Protein AF-A0A939SL83-F1 (afdb_monomer)

Solvent-accessible surface area (backbone 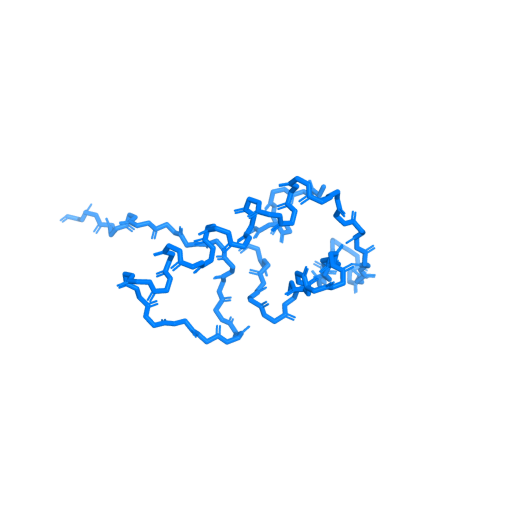atoms only — not comparable to full-atom values): 4449 Å² total; per-residue (Å²): 136,56,70,72,56,54,69,68,28,29,40,71,32,51,40,62,91,76,23,36,36,49,47,70,63,42,104,80,68,50,65,49,78,42,82,48,56,69,70,55,31,52,53,53,51,53,51,53,56,58,48,50,75,80,41,90,77,57,55,81,37,56,56,70,78,78,88,75,71,85,84,126

Nearest PDB structures (foldseek):
  5hxy-assembly5_E  TM=8.797E-01  e=1.004E-04  Thermoplasma acidophilum DSM 1728
  5hxy-assembly4_D  TM=8.705E-01  e=1.640E-04  Thermoplasma acidophilum DSM 1728
  2a3v-assembly1_A  TM=8.476E-01  e=1.776E-03  Vibrio cholerae O1 biovar El Tor str. N16961
  2a3v-assembly1_C  TM=8.475E-01  e=1.776E-03  Vibrio cholerae O1 biovar El Tor str. N16961
  2a3v-assembly1_D  TM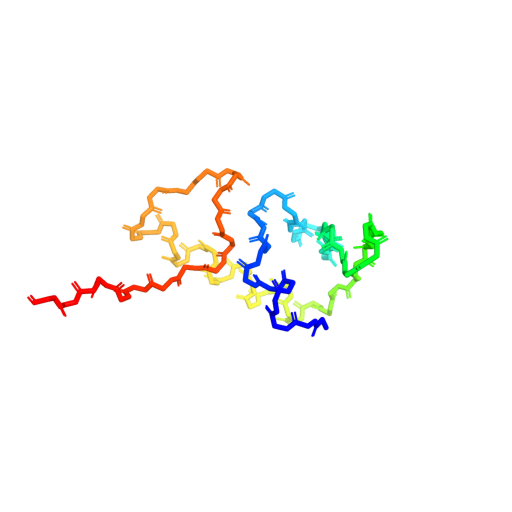=7.696E-01  e=8.295E-03  Vibrio cholerae O1 biovar El Tor str. N16961

pLDDT: mean 85.49, std 10.56, range [55.12, 95.12]

Structure (mmCIF, N/CA/C/O backbone):
data_AF-A0A939SL83-F1
#
_entry.id   AF-A0A939SL83-F1
#
loop_
_atom_site.group_PDB
_atom_site.id
_atom_site.type_symbol
_atom_site.label_atom_id
_atom_site.label_alt_id
_atom_site.label_comp_id
_atom_site.label_asym_id
_atom_site.label_entity_id
_atom_site.label_seq_id
_atom_site.pdbx_PDB_ins_code
_atom_site.Cartn_x
_atom_site.Cartn_y
_atom_site.Cartn_z
_atom_site.occupancy
_atom_site.B_iso_or_equiv
_atom_site.auth_seq_id
_atom_site.auth_comp_id
_atom_site.auth_asym_id
_atom_site.auth_atom_id
_atom_site.pdbx_PDB_model_num
ATOM 1 N N . 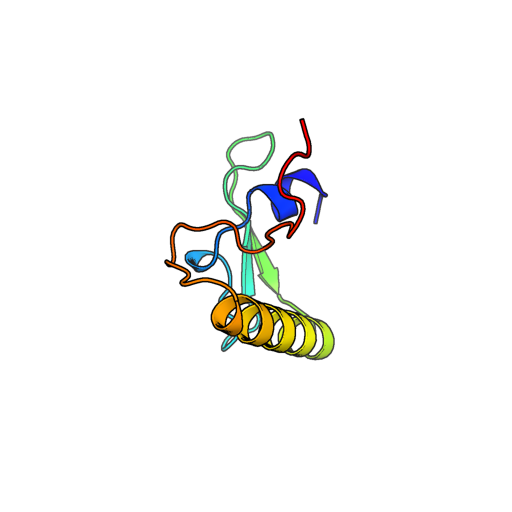MET A 1 1 ? 9.021 -0.042 -5.869 1.00 82.06 1 MET A N 1
ATOM 2 C CA . MET A 1 1 ? 8.287 1.125 -6.423 1.00 82.06 1 MET A CA 1
ATOM 3 C C . MET A 1 1 ? 9.044 2.395 -6.061 1.00 82.06 1 MET A C 1
ATOM 5 O O . MET A 1 1 ? 9.849 2.336 -5.141 1.00 82.06 1 MET A O 1
ATOM 9 N N . ARG A 1 2 ? 8.824 3.511 -6.759 1.00 88.00 2 ARG A N 1
ATOM 10 C CA . ARG A 1 2 ? 9.376 4.820 -6.364 1.00 88.00 2 ARG A CA 1
ATOM 11 C C . ARG A 1 2 ? 8.426 5.523 -5.391 1.00 88.00 2 ARG A C 1
ATOM 13 O O . ARG A 1 2 ? 7.225 5.284 -5.441 1.00 88.00 2 ARG A O 1
ATOM 20 N N . ILE A 1 3 ? 8.947 6.421 -4.554 1.00 89.56 3 ILE A N 1
ATOM 21 C CA . ILE A 1 3 ? 8.144 7.164 -3.564 1.00 89.56 3 ILE A CA 1
ATOM 22 C C . ILE A 1 3 ? 7.019 7.959 -4.242 1.00 89.56 3 ILE A C 1
ATOM 24 O O . ILE A 1 3 ? 5.875 7.880 -3.815 1.00 89.56 3 ILE A O 1
ATOM 28 N N . SER A 1 4 ? 7.305 8.648 -5.350 1.00 86.94 4 SER A N 1
ATOM 29 C CA . SER A 1 4 ? 6.289 9.414 -6.090 1.00 86.94 4 SER A CA 1
ATOM 30 C C . SER A 1 4 ? 5.124 8.557 -6.600 1.00 86.94 4 SER A C 1
ATOM 32 O O . SER A 1 4 ? 3.987 9.020 -6.627 1.00 86.94 4 SER A O 1
ATOM 34 N N . GLU A 1 5 ? 5.391 7.297 -6.959 1.00 90.12 5 GLU A N 1
ATOM 35 C CA . GLU A 1 5 ? 4.365 6.334 -7.374 1.00 90.12 5 GLU A CA 1
ATOM 36 C C . GLU A 1 5 ? 3.483 5.922 -6.189 1.00 90.12 5 GLU A C 1
ATOM 38 O O . GLU A 1 5 ? 2.287 5.739 -6.368 1.00 90.12 5 GLU A O 1
ATOM 43 N N . ALA A 1 6 ? 4.052 5.809 -4.983 1.00 90.50 6 ALA A N 1
ATOM 44 C CA . ALA A 1 6 ? 3.289 5.529 -3.767 1.00 90.50 6 ALA A CA 1
ATOM 45 C C . ALA A 1 6 ? 2.406 6.719 -3.376 1.00 90.50 6 ALA A C 1
ATOM 47 O O . ALA A 1 6 ? 1.243 6.534 -3.042 1.00 90.50 6 ALA A O 1
ATOM 48 N N . LEU A 1 7 ? 2.935 7.942 -3.476 1.00 89.75 7 LEU A N 1
ATOM 49 C CA . LEU A 1 7 ? 2.194 9.168 -3.162 1.00 89.75 7 LEU A CA 1
ATOM 50 C C . LEU A 1 7 ? 1.031 9.431 -4.130 1.00 89.75 7 LEU A C 1
ATOM 52 O O . LEU A 1 7 ? 0.047 10.052 -3.750 1.00 89.75 7 LEU A O 1
ATOM 56 N N . SER A 1 8 ? 1.144 8.961 -5.374 1.00 89.31 8 SER A N 1
ATOM 57 C CA . SER A 1 8 ? 0.088 9.086 -6.391 1.00 89.31 8 SER A CA 1
ATOM 58 C C . SER A 1 8 ? -0.843 7.869 -6.459 1.00 89.31 8 SER A C 1
ATOM 60 O O . SER A 1 8 ? -1.744 7.845 -7.295 1.00 89.31 8 SER A O 1
ATOM 62 N N . LEU A 1 9 ? -0.609 6.847 -5.630 1.00 91.75 9 LEU A N 1
ATOM 63 C CA . LEU A 1 9 ? -1.383 5.609 -5.625 1.00 91.75 9 LEU A CA 1
ATOM 64 C C . LEU A 1 9 ? -2.790 5.877 -5.094 1.00 91.75 9 LEU A C 1
ATOM 66 O O . LEU A 1 9 ? -2.933 6.489 -4.036 1.00 91.75 9 LEU A O 1
ATOM 70 N N . ARG A 1 10 ? -3.820 5.388 -5.785 1.0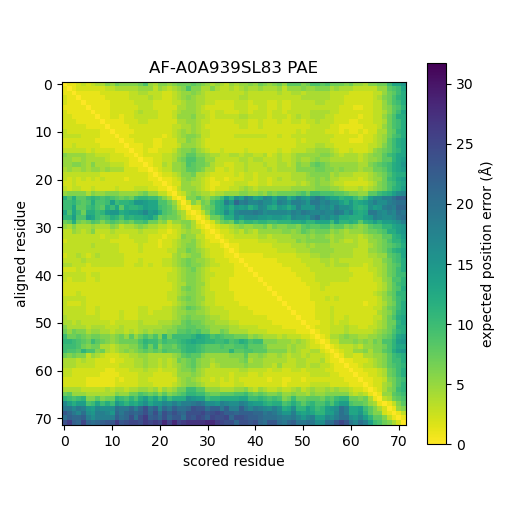0 92.94 10 ARG A N 1
ATOM 71 C CA . ARG A 1 10 ? -5.218 5.491 -5.338 1.00 92.94 10 ARG A CA 1
ATOM 72 C C . ARG A 1 10 ? -5.707 4.194 -4.711 1.00 92.94 10 ARG A C 1
ATOM 74 O O . ARG A 1 10 ? -5.104 3.142 -4.906 1.00 92.94 10 ARG A O 1
ATOM 81 N N . ILE A 1 11 ? -6.826 4.246 -3.992 1.00 92.25 11 ILE A N 1
ATOM 82 C CA . ILE A 1 11 ? -7.472 3.036 -3.456 1.00 92.25 11 ILE A CA 1
ATOM 83 C C . ILE A 1 11 ? -7.850 2.056 -4.571 1.00 92.25 11 ILE A C 1
ATOM 85 O O . ILE A 1 11 ? -7.534 0.871 -4.465 1.00 92.25 11 ILE A O 1
ATOM 89 N N . SER A 1 12 ? -8.419 2.553 -5.670 1.00 92.31 12 SER A N 1
ATOM 90 C CA . SER A 1 12 ? -8.763 1.753 -6.858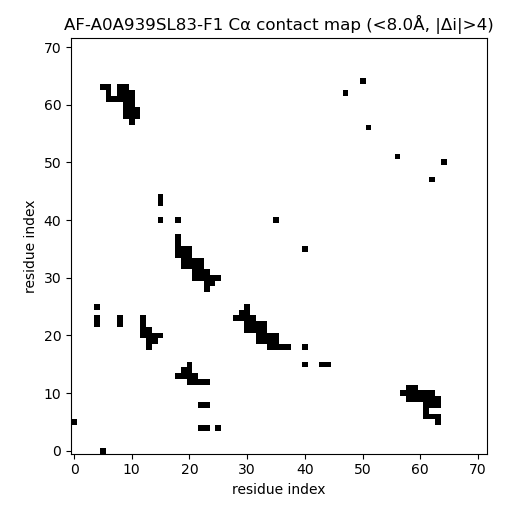 1.00 92.31 12 SER A CA 1
ATOM 91 C C . SER A 1 12 ? -7.575 1.068 -7.539 1.00 92.31 12 SER A C 1
ATOM 93 O O . SER A 1 12 ? -7.768 0.139 -8.321 1.00 92.31 12 SER A O 1
ATOM 95 N N . ASP A 1 13 ? -6.347 1.502 -7.261 1.00 92.06 13 ASP A N 1
ATOM 96 C CA . ASP A 1 13 ? -5.141 0.938 -7.863 1.00 92.06 13 ASP A CA 1
ATOM 97 C C . ASP A 1 13 ? -4.606 -0.286 -7.109 1.00 92.06 13 ASP A C 1
ATOM 99 O O . ASP A 1 13 ? -3.631 -0.903 -7.547 1.00 92.06 13 ASP A O 1
ATOM 103 N N . VAL A 1 14 ? -5.220 -0.654 -5.980 1.00 92.00 14 VAL A N 1
ATOM 104 C CA . VAL A 1 14 ? -4.752 -1.736 -5.110 1.00 92.00 14 VAL A CA 1
ATOM 105 C C . VAL A 1 14 ? -5.775 -2.864 -5.049 1.00 92.00 14 VAL A C 1
ATOM 107 O O . VAL A 1 14 ? -6.772 -2.794 -4.333 1.00 92.00 14 VAL A O 1
ATOM 110 N N . ASP A 1 15 ? -5.487 -3.964 -5.741 1.00 91.06 15 ASP A N 1
ATOM 111 C CA . ASP A 1 15 ? -6.247 -5.205 -5.613 1.00 91.06 15 ASP A CA 1
ATOM 112 C C . ASP A 1 15 ? -5.571 -6.117 -4.584 1.00 91.06 15 ASP A C 1
ATOM 114 O O . ASP A 1 15 ? -4.722 -6.955 -4.902 1.00 91.06 15 ASP A O 1
ATOM 118 N N . LEU A 1 16 ? -5.957 -5.965 -3.317 1.00 86.62 16 LEU A N 1
ATOM 119 C CA . LEU A 1 16 ? -5.429 -6.790 -2.226 1.00 86.62 16 LEU A CA 1
ATOM 120 C C . LEU A 1 16 ? -5.908 -8.247 -2.288 1.00 86.62 16 LEU A C 1
ATOM 122 O O . LEU A 1 16 ? -5.241 -9.119 -1.735 1.00 86.62 16 LEU A O 1
ATOM 126 N N . ARG A 1 17 ? -7.021 -8.540 -2.982 1.00 86.75 17 ARG A N 1
ATOM 127 C CA . ARG A 1 17 ? -7.504 -9.922 -3.158 1.00 86.75 17 ARG A CA 1
ATOM 128 C C . ARG A 1 17 ? -6.578 -10.696 -4.083 1.00 86.75 17 ARG A C 1
ATOM 130 O O . ARG A 1 17 ? -6.280 -11.856 -3.824 1.00 86.75 17 ARG A O 1
ATOM 137 N N . ARG A 1 18 ? -6.094 -10.039 -5.138 1.00 87.94 18 ARG A N 1
ATOM 138 C CA . ARG A 1 18 ? -5.112 -10.606 -6.072 1.00 87.94 18 ARG A CA 1
ATOM 139 C C . ARG A 1 18 ? -3.666 -10.308 -5.681 1.00 87.94 18 ARG A C 1
ATOM 141 O O . ARG A 1 18 ? -2.757 -10.826 -6.317 1.00 87.94 18 ARG A O 1
ATOM 148 N N . SER A 1 19 ? -3.448 -9.512 -4.631 1.00 90.88 19 SER A N 1
ATOM 149 C CA . SER A 1 19 ? -2.133 -8.995 -4.230 1.00 90.88 19 SER A CA 1
ATOM 150 C C . SER A 1 19 ? -1.431 -8.280 -5.391 1.00 90.88 19 SER A C 1
ATOM 152 O O . SER A 1 19 ? -0.262 -8.525 -5.670 1.00 90.88 19 SER A O 1
ATOM 154 N N . ILE A 1 20 ? -2.157 -7.408 -6.094 1.00 92.38 20 ILE A N 1
ATOM 155 C CA . ILE A 1 20 ? -1.662 -6.656 -7.252 1.00 92.38 20 ILE A CA 1
ATOM 156 C C . ILE A 1 20 ? -1.798 -5.154 -6.998 1.00 92.38 20 ILE A C 1
ATOM 158 O O . ILE A 1 20 ? -2.838 -4.672 -6.559 1.00 92.38 20 ILE A O 1
ATOM 162 N N . LEU A 1 21 ? -0.745 -4.412 -7.334 1.00 91.81 21 LEU A N 1
ATOM 163 C CA . LEU A 1 21 ? -0.729 -2.953 -7.409 1.00 91.81 21 LEU A CA 1
ATOM 164 C C . LEU A 1 21 ? -0.642 -2.493 -8.858 1.00 91.81 21 LEU A C 1
ATOM 166 O O . LEU A 1 21 ? 0.257 -2.920 -9.582 1.00 91.81 21 LEU A O 1
ATOM 170 N N . ILE A 1 22 ? -1.503 -1.565 -9.255 1.00 92.06 22 ILE A N 1
ATOM 171 C CA . ILE A 1 22 ? -1.464 -0.913 -10.562 1.00 92.06 22 ILE A CA 1
ATOM 172 C C . ILE A 1 22 ? -0.800 0.452 -10.399 1.00 92.06 22 ILE A C 1
ATOM 174 O O . ILE A 1 22 ? -1.387 1.405 -9.907 1.00 92.06 22 ILE A O 1
ATOM 178 N N . ILE A 1 23 ? 0.442 0.582 -10.852 1.00 87.69 23 ILE A N 1
ATOM 179 C CA . ILE A 1 23 ? 1.113 1.881 -10.865 1.00 87.69 23 ILE A CA 1
ATOM 180 C C . ILE A 1 23 ? 0.698 2.626 -12.129 1.00 87.69 23 ILE A C 1
ATOM 182 O O . ILE A 1 23 ? 1.127 2.256 -13.226 1.00 87.69 23 ILE A O 1
ATOM 186 N N . ARG A 1 24 ? -0.114 3.678 -11.982 1.00 81.25 24 ARG A N 1
ATOM 187 C CA . ARG A 1 24 ? -0.480 4.580 -13.084 1.00 81.25 24 ARG A CA 1
ATOM 188 C C . ARG A 1 24 ? 0.609 5.626 -13.323 1.00 81.25 24 ARG A C 1
ATOM 190 O O . ARG A 1 24 ? 1.251 6.086 -12.386 1.00 81.25 24 ARG A O 1
ATOM 197 N N . ARG A 1 25 ? 0.785 6.024 -14.590 1.00 65.69 25 ARG A N 1
ATOM 198 C CA . ARG A 1 25 ? 1.603 7.178 -15.024 1.00 65.69 25 ARG A CA 1
ATOM 199 C C . ARG A 1 25 ? 2.993 7.250 -14.376 1.00 65.69 25 ARG A C 1
ATOM 201 O O . ARG A 1 25 ? 3.317 8.161 -13.620 1.00 65.69 25 ARG A O 1
ATOM 208 N N . THR A 1 26 ? 3.864 6.317 -14.745 1.00 64.88 26 THR A N 1
ATOM 209 C CA . THR A 1 26 ? 5.306 6.482 -14.487 1.00 64.88 26 THR A CA 1
ATOM 210 C C . THR A 1 26 ? 5.875 7.670 -15.278 1.00 64.88 26 THR A C 1
ATOM 212 O O . THR A 1 26 ? 5.204 8.193 -16.166 1.00 64.88 26 THR A O 1
ATOM 215 N N . LYS A 1 27 ? 7.135 8.067 -15.024 1.00 61.78 27 LYS A N 1
ATOM 216 C CA . LYS A 1 27 ? 7.857 9.168 -15.715 1.00 6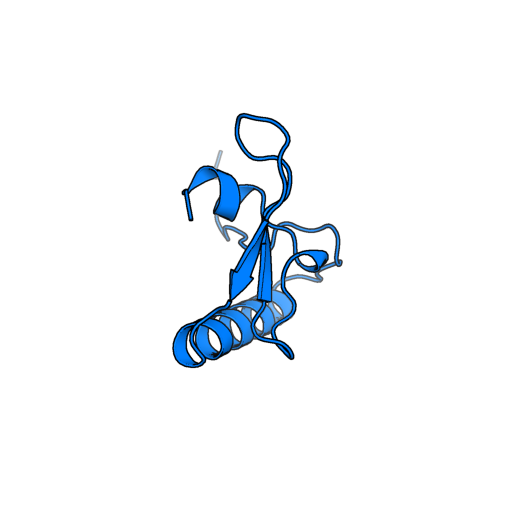1.78 27 LYS A CA 1
ATOM 217 C C . LYS A 1 27 ? 7.793 9.121 -17.263 1.00 61.78 27 LYS A C 1
ATOM 219 O O . LYS A 1 27 ? 8.118 10.106 -17.909 1.00 61.78 27 LYS A O 1
ATOM 224 N N . PHE A 1 28 ? 7.340 8.011 -17.852 1.00 64.00 28 PHE A N 1
ATOM 225 C CA . PHE A 1 28 ? 7.185 7.802 -19.295 1.00 64.00 28 PHE A CA 1
ATOM 226 C C . PHE A 1 28 ? 5.749 7.457 -19.729 1.00 64.00 28 PHE A C 1
ATOM 228 O O . PHE A 1 28 ? 5.555 6.826 -20.763 1.00 64.00 28 PHE A O 1
ATOM 235 N N . GLY A 1 29 ? 4.738 7.771 -18.913 1.00 66.88 29 GLY A N 1
ATOM 236 C CA . GLY A 1 29 ? 3.327 7.506 -19.225 1.00 66.88 29 GLY A CA 1
ATOM 237 C C . GLY A 1 29 ? 2.924 6.027 -19.207 1.00 66.88 29 GLY A C 1
ATOM 238 O O . GLY A 1 29 ? 1.764 5.708 -19.442 1.00 66.88 29 GLY A O 1
ATOM 239 N N . LYS A 1 30 ? 3.850 5.113 -18.894 1.00 77.50 30 LYS A N 1
ATOM 240 C CA . LYS A 1 30 ? 3.576 3.673 -18.836 1.00 77.50 30 LYS A CA 1
ATOM 241 C C . LYS A 1 30 ? 2.959 3.297 -17.497 1.00 77.50 30 LYS A C 1
ATOM 243 O O . LYS A 1 30 ? 3.428 3.773 -16.457 1.00 77.50 30 LYS A O 1
ATOM 248 N N . SER A 1 31 ? 1.971 2.411 -17.538 1.00 85.44 31 SER A N 1
ATOM 249 C CA . SER A 1 31 ? 1.423 1.738 -16.360 1.00 85.44 31 SER A CA 1
ATOM 250 C C . SER A 1 31 ? 2.043 0.354 -16.212 1.00 85.44 31 SER A C 1
ATOM 252 O O . SER A 1 31 ? 2.439 -0.259 -17.205 1.00 85.44 31 SER A O 1
ATOM 254 N N . ARG A 1 32 ? 2.143 -0.145 -14.980 1.00 88.31 32 ARG A N 1
ATOM 255 C CA . ARG A 1 32 ? 2.584 -1.523 -14.725 1.00 88.31 32 ARG A CA 1
ATOM 256 C C . ARG A 1 32 ? 1.875 -2.126 -13.523 1.00 88.31 32 ARG A C 1
ATOM 258 O O . ARG A 1 32 ? 1.604 -1.415 -12.557 1.00 88.31 32 ARG A O 1
ATOM 265 N N . SER A 1 33 ? 1.669 -3.435 -13.575 1.00 91.25 33 SER A N 1
ATOM 266 C CA . SER A 1 33 ? 1.196 -4.225 -12.443 1.00 91.25 33 SER A CA 1
ATOM 267 C C . SER A 1 33 ? 2.385 -4.752 -11.642 1.00 91.25 33 SER A C 1
ATOM 269 O O . SER A 1 33 ? 3.365 -5.225 -12.218 1.00 91.25 33 SER A O 1
ATOM 271 N N . ILE A 1 34 ? 2.311 -4.665 -10.319 1.00 90.81 34 ILE A N 1
ATOM 272 C CA . ILE A 1 34 ? 3.301 -5.216 -9.393 1.00 90.81 34 ILE A CA 1
ATOM 273 C C . ILE A 1 34 ? 2.596 -6.255 -8.534 1.00 90.81 34 ILE A C 1
ATOM 275 O O . ILE A 1 34 ? 1.605 -5.936 -7.880 1.00 90.81 34 ILE A O 1
ATOM 279 N N . VAL A 1 35 ? 3.121 -7.478 -8.517 1.00 93.25 35 VAL A N 1
ATOM 280 C CA . VAL A 1 35 ? 2.672 -8.502 -7.572 1.00 93.25 35 VAL A CA 1
ATOM 281 C C . VAL A 1 35 ? 3.282 -8.204 -6.208 1.00 93.25 35 VAL A C 1
ATOM 283 O O . VAL A 1 35 ? 4.484 -7.967 -6.079 1.00 93.25 35 VAL A O 1
ATOM 286 N N . LEU A 1 36 ? 2.433 -8.190 -5.193 1.00 93.06 36 LEU A N 1
ATOM 287 C CA . LEU A 1 36 ? 2.799 -8.006 -3.805 1.00 93.06 36 LEU A CA 1
ATOM 288 C C . LEU A 1 36 ? 3.072 -9.352 -3.150 1.00 93.06 36 LEU A C 1
ATOM 290 O O . LEU A 1 36 ? 2.348 -10.325 -3.348 1.00 93.06 36 LEU A O 1
ATOM 294 N N . HIS A 1 37 ? 4.078 -9.373 -2.284 1.00 94.25 37 HIS A N 1
ATOM 295 C CA . HIS A 1 37 ? 4.243 -10.478 -1.356 1.00 94.25 37 HIS A CA 1
ATOM 296 C C . HIS A 1 37 ? 3.063 -10.500 -0.357 1.00 94.25 37 HIS A C 1
ATOM 298 O O . HIS A 1 37 ? 2.604 -9.425 0.053 1.00 94.25 37 HIS A O 1
ATOM 304 N N . PRO A 1 38 ? 2.585 -11.677 0.095 1.00 90.94 38 PRO A N 1
ATOM 305 C CA . PRO A 1 38 ? 1.453 -11.771 1.020 1.00 90.94 38 PRO A CA 1
ATOM 306 C C . PRO A 1 38 ? 1.613 -10.943 2.301 1.00 90.94 38 PRO A C 1
ATOM 308 O O . PRO A 1 38 ? 0.644 -10.349 2.773 1.00 90.94 38 PRO A O 1
ATOM 311 N N . SER A 1 39 ? 2.833 -10.836 2.842 1.00 94.69 39 SER A N 1
ATOM 312 C CA . SER A 1 39 ? 3.097 -9.992 4.019 1.00 94.69 39 SER A CA 1
ATOM 313 C C . SER A 1 39 ? 2.829 -8.508 3.748 1.00 94.69 39 SER A C 1
ATOM 315 O O . SER A 1 39 ? 2.239 -7.828 4.584 1.00 94.69 39 SER A O 1
ATOM 317 N N . THR A 1 40 ? 3.196 -8.013 2.564 1.00 93.44 40 THR A N 1
ATOM 318 C CA . THR A 1 40 ? 2.934 -6.632 2.148 1.00 93.44 40 THR A CA 1
ATOM 319 C C . THR A 1 40 ? 1.448 -6.408 1.903 1.00 93.44 40 THR A C 1
ATOM 321 O O . THR A 1 40 ? 0.906 -5.410 2.366 1.00 93.44 40 THR A O 1
ATOM 324 N N . SER A 1 41 ? 0.766 -7.350 1.241 1.00 94.00 41 SER A N 1
ATOM 325 C CA . SER A 1 41 ? -0.687 -7.271 1.028 1.00 94.00 41 SER A CA 1
ATOM 326 C C . SER A 1 41 ? -1.446 -7.212 2.362 1.00 94.00 41 SER A C 1
ATOM 328 O O . SER A 1 41 ? -2.303 -6.350 2.556 1.00 94.00 41 SER A O 1
ATOM 330 N N . LYS A 1 42 ? -1.052 -8.040 3.342 1.00 93.88 42 LYS A N 1
ATOM 331 C CA . LYS A 1 42 ? -1.617 -8.016 4.700 1.00 93.88 42 LYS A CA 1
ATOM 332 C C . LYS A 1 42 ? -1.408 -6.668 5.395 1.00 93.88 42 LYS A C 1
ATOM 334 O O . LYS A 1 42 ? -2.365 -6.121 5.938 1.00 93.88 42 LYS A O 1
ATOM 339 N N . ALA A 1 43 ? -0.191 -6.122 5.358 1.00 95.12 43 ALA A N 1
ATOM 340 C CA . ALA A 1 43 ? 0.110 -4.825 5.967 1.00 95.12 43 ALA A CA 1
ATOM 341 C C . ALA A 1 43 ? -0.696 -3.683 5.320 1.00 95.12 43 ALA A C 1
ATOM 343 O 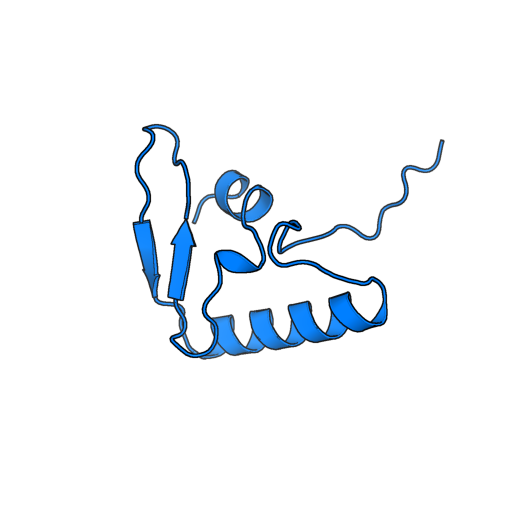O . ALA A 1 43 ? -1.267 -2.846 6.018 1.00 95.12 43 ALA A O 1
ATOM 344 N N . LEU A 1 44 ? -0.812 -3.682 3.988 1.00 93.88 44 LEU A N 1
ATOM 345 C CA . LEU A 1 44 ? -1.603 -2.694 3.252 1.00 93.88 44 LEU A CA 1
ATOM 346 C C . LEU A 1 44 ? -3.098 -2.797 3.575 1.00 93.88 44 LEU A C 1
ATOM 348 O O . LEU A 1 44 ? -3.754 -1.765 3.717 1.00 93.88 44 LEU A O 1
ATOM 352 N N . HIS A 1 45 ? -3.623 -4.015 3.735 1.00 93.12 45 HIS A N 1
ATOM 353 C CA . HIS A 1 45 ? -5.008 -4.248 4.141 1.00 93.12 45 HIS A CA 1
ATOM 354 C C . HIS A 1 45 ? -5.294 -3.691 5.540 1.00 93.12 45 HIS A C 1
ATOM 356 O O . HIS A 1 45 ? -6.284 -2.990 5.744 1.00 93.12 45 HIS A O 1
ATOM 362 N N . GLN A 1 46 ? -4.408 -3.971 6.500 1.00 93.94 46 GLN A N 1
ATOM 363 C CA . GLN A 1 46 ? -4.520 -3.458 7.867 1.00 93.94 46 GLN A CA 1
ATOM 364 C C . GLN A 1 46 ? -4.490 -1.928 7.896 1.00 93.94 46 GLN A C 1
ATOM 366 O O . GLN A 1 46 ? -5.343 -1.314 8.534 1.00 93.94 46 GLN A O 1
ATOM 371 N N . TYR A 1 47 ? -3.565 -1.319 7.150 1.00 92.75 47 TYR A N 1
ATOM 372 C CA . TYR A 1 47 ? -3.478 0.132 7.027 1.00 92.75 47 TYR A CA 1
ATOM 373 C C . TYR A 1 47 ? -4.774 0.751 6.477 1.00 92.75 47 TYR A C 1
ATOM 375 O O . TYR A 1 47 ? -5.303 1.694 7.063 1.00 92.75 47 TYR A O 1
ATOM 383 N N . LEU A 1 48 ? -5.324 0.205 5.384 1.00 90.38 48 LEU A N 1
ATOM 384 C CA . LEU A 1 48 ? -6.541 0.746 4.773 1.00 90.38 48 LEU A CA 1
ATOM 385 C C . LEU A 1 48 ? -7.754 0.630 5.706 1.00 90.38 48 LEU A C 1
ATOM 387 O O . LEU A 1 48 ? -8.564 1.555 5.770 1.00 90.38 48 LEU A O 1
ATOM 391 N N . ASN A 1 49 ? -7.865 -0.474 6.450 1.00 91.19 49 ASN A N 1
ATOM 392 C CA . ASN A 1 49 ? -8.921 -0.645 7.447 1.00 91.19 49 ASN A CA 1
ATOM 393 C C . ASN A 1 49 ? -8.793 0.378 8.577 1.00 91.19 49 ASN A C 1
ATOM 395 O O . ASN A 1 49 ? -9.787 1.006 8.926 1.00 91.19 49 ASN A O 1
ATOM 399 N N . GLN A 1 50 ? -7.581 0.603 9.092 1.00 90.56 50 GLN A N 1
ATOM 400 C CA . GLN A 1 50 ? -7.343 1.612 10.124 1.00 90.56 50 GLN A CA 1
ATOM 401 C C . GLN A 1 50 ? -7.700 3.020 9.634 1.00 90.56 50 GLN A C 1
ATOM 403 O O . GLN A 1 50 ? -8.365 3.774 10.338 1.00 90.56 50 GLN A O 1
ATOM 408 N N . ARG A 1 51 ? -7.312 3.366 8.404 1.00 88.81 51 ARG A N 1
ATOM 409 C CA . ARG A 1 51 ? -7.612 4.668 7.798 1.00 88.81 51 ARG A CA 1
ATOM 410 C C . ARG A 1 51 ? -9.118 4.919 7.661 1.00 88.81 51 ARG A C 1
ATOM 412 O O . ARG A 1 51 ? -9.581 6.020 7.955 1.00 88.81 51 ARG A O 1
ATOM 419 N N . LYS A 1 52 ? -9.883 3.902 7.244 1.00 87.50 52 LYS A N 1
ATOM 420 C CA . LYS A 1 52 ? -11.346 3.989 7.081 1.00 87.50 52 LYS A CA 1
ATOM 421 C C . LYS A 1 52 ? -12.091 4.271 8.390 1.00 87.50 52 LYS A C 1
ATOM 423 O O . LYS A 1 52 ? -13.199 4.793 8.331 1.00 87.50 52 LYS A O 1
ATOM 428 N N . LEU A 1 53 ? -11.500 3.951 9.545 1.00 88.06 53 LEU A N 1
ATOM 429 C CA . LEU A 1 53 ? -12.080 4.273 10.854 1.00 88.06 53 LEU A CA 1
ATOM 430 C C . LEU A 1 53 ? -12.021 5.774 11.164 1.00 88.06 53 LEU A C 1
ATOM 432 O O . LEU A 1 53 ? -12.907 6.290 11.835 1.00 88.06 53 LEU A O 1
ATOM 436 N N . THR A 1 54 ? -10.998 6.472 10.670 1.00 84.25 54 THR A N 1
ATOM 437 C CA . THR A 1 54 ? -10.793 7.903 10.941 1.00 84.25 54 THR A CA 1
ATOM 438 C C . THR A 1 54 ? -11.443 8.789 9.880 1.00 84.25 54 THR A C 1
ATOM 440 O O . THR A 1 54 ? -11.878 9.900 10.177 1.00 84.25 54 THR A O 1
ATOM 443 N N . ARG A 1 55 ? -11.509 8.328 8.625 1.00 80.56 55 ARG A N 1
ATOM 444 C CA . ARG A 1 55 ? -12.005 9.128 7.500 1.00 80.56 55 ARG A CA 1
ATOM 445 C C . ARG A 1 55 ? -12.686 8.254 6.452 1.00 80.56 55 ARG A C 1
ATOM 447 O O . ARG A 1 55 ? -12.131 7.245 6.019 1.00 80.56 55 ARG A O 1
ATOM 454 N N . ALA A 1 56 ? -13.858 8.692 5.988 1.00 83.56 56 ALA A N 1
ATOM 455 C CA . ALA A 1 56 ? -14.511 8.093 4.829 1.00 83.56 56 ALA A CA 1
ATOM 456 C C . ALA A 1 56 ? -13.579 8.167 3.611 1.00 83.56 56 ALA A C 1
ATOM 458 O O . ALA A 1 56 ? -12.989 9.212 3.331 1.00 83.56 56 ALA A O 1
ATOM 459 N N . ALA A 1 57 ? -13.433 7.046 2.912 1.00 84.38 57 ALA A N 1
ATOM 460 C CA . ALA A 1 57 ? -12.530 6.922 1.781 1.00 84.38 57 ALA A CA 1
ATOM 461 C C . ALA A 1 57 ? -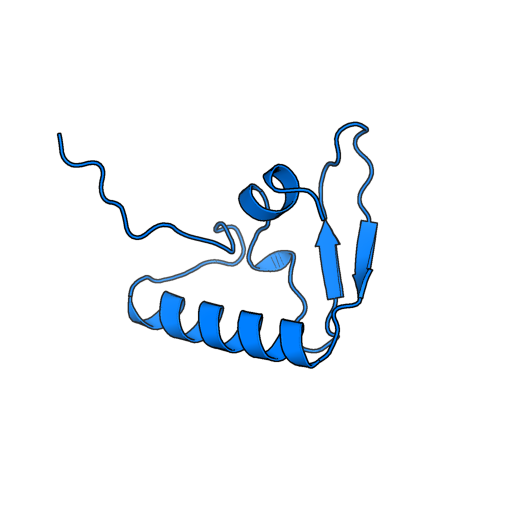13.296 6.417 0.557 1.00 84.38 57 ALA A C 1
ATOM 463 O O . ALA A 1 57 ? -14.033 5.434 0.641 1.00 84.38 57 ALA A O 1
ATOM 464 N N . SER A 1 58 ? -13.098 7.100 -0.562 1.00 89.00 58 SER A N 1
ATOM 465 C CA . SER A 1 58 ? -13.547 6.727 -1.898 1.00 89.00 58 SER A CA 1
ATOM 466 C C . SER A 1 58 ? -12.418 6.060 -2.683 1.00 89.00 58 SER A C 1
ATOM 468 O O . SER A 1 58 ? -11.238 6.195 -2.359 1.00 89.00 58 SER A O 1
ATOM 470 N N . ASP A 1 59 ? -12.774 5.371 -3.762 1.00 87.50 59 ASP A N 1
ATOM 471 C CA . ASP A 1 59 ? -11.818 4.669 -4.623 1.00 87.50 59 ASP A CA 1
ATOM 472 C C . ASP A 1 59 ? -10.833 5.603 -5.355 1.00 87.50 59 ASP A C 1
ATOM 474 O O . ASP A 1 59 ? -9.756 5.172 -5.785 1.00 87.50 59 ASP A O 1
ATOM 478 N N . GLU A 1 60 ? -11.179 6.885 -5.474 1.00 88.69 60 GLU A N 1
ATOM 479 C CA . GLU A 1 60 ? -10.354 7.922 -6.100 1.00 88.69 60 GLU A CA 1
ATOM 480 C C . GLU A 1 60 ? -9.393 8.601 -5.115 1.00 88.69 60 GLU A C 1
ATOM 482 O O . GLU A 1 60 ? -8.461 9.289 -5.541 1.00 88.69 60 GLU A O 1
ATOM 487 N N . ASP A 1 61 ? -9.580 8.392 -3.808 1.00 91.38 61 ASP A N 1
ATOM 488 C CA . ASP A 1 61 ? -8.705 8.968 -2.796 1.00 91.38 61 ASP A CA 1
ATOM 489 C C . ASP A 1 61 ? -7.312 8.334 -2.830 1.00 91.38 61 ASP A C 1
ATOM 491 O O . ASP A 1 61 ? -7.131 7.151 -3.149 1.00 91.38 61 ASP A O 1
ATOM 495 N N . ALA A 1 62 ? -6.319 9.127 -2.419 1.00 91.06 62 ALA A N 1
ATOM 496 C CA . ALA A 1 62 ? -4.965 8.641 -2.199 1.00 91.06 62 ALA A CA 1
ATOM 497 C C . ALA A 1 62 ? -4.985 7.438 -1.246 1.00 91.06 62 ALA A C 1
ATOM 499 O O . ALA A 1 62 ? -5.671 7.453 -0.218 1.00 91.06 62 ALA A O 1
ATOM 500 N N . TYR A 1 63 ? -4.234 6.392 -1.592 1.00 92.31 63 TYR 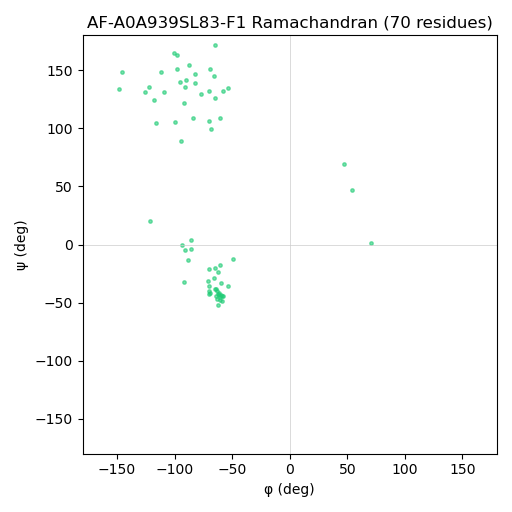A N 1
ATOM 501 C CA . TYR A 1 63 ? -4.125 5.189 -0.778 1.00 92.31 63 TYR A CA 1
ATOM 502 C C . TYR A 1 63 ? -3.522 5.540 0.576 1.00 92.31 63 TYR A C 1
ATOM 504 O O . TYR A 1 63 ? -4.118 5.239 1.607 1.00 92.31 63 TYR A O 1
ATOM 512 N N . PHE A 1 64 ? -2.380 6.232 0.549 1.00 91.44 64 PHE A N 1
ATOM 513 C CA . PHE A 1 64 ? -1.703 6.743 1.731 1.00 91.44 64 PHE A CA 1
ATOM 514 C C . PHE A 1 64 ? -2.171 8.168 2.029 1.00 91.44 64 PHE A C 1
ATOM 516 O O . PHE A 1 64 ? -2.026 9.060 1.195 1.00 91.44 64 PHE A O 1
ATOM 523 N N . SER A 1 65 ? -2.707 8.384 3.227 1.00 86.50 65 SER A N 1
ATOM 524 C CA . SER A 1 65 ? -3.002 9.712 3.763 1.00 86.50 65 SER A CA 1
ATOM 525 C C . SER A 1 65 ? -2.084 10.037 4.932 1.00 86.50 65 SER A C 1
ATOM 527 O O . SER A 1 65 ? -1.675 9.148 5.679 1.00 86.50 65 SER A O 1
ATOM 529 N N . SER A 1 66 ? -1.785 11.323 5.079 1.00 81.94 66 SER A N 1
ATOM 530 C CA . SER A 1 66 ? -1.165 11.869 6.280 1.00 81.94 66 SER A CA 1
ATOM 531 C C . SER A 1 66 ? -2.253 12.408 7.201 1.00 81.94 66 SER A C 1
ATOM 533 O O . SER A 1 66 ? -3.189 13.051 6.723 1.00 81.94 66 SER A O 1
ATOM 535 N N . ASP A 1 67 ? -2.095 12.186 8.502 1.00 74.19 67 ASP A N 1
ATOM 536 C CA . ASP A 1 67 ? -2.946 12.783 9.536 1.00 74.19 67 ASP A CA 1
ATOM 537 C C . ASP A 1 67 ? -2.451 14.183 9.949 1.00 74.19 67 ASP A C 1
ATOM 539 O O . ASP A 1 67 ? -3.023 14.817 10.833 1.00 74.19 67 ASP A O 1
ATOM 543 N N . TYR A 1 68 ? -1.402 14.699 9.294 1.00 65.25 68 TYR A N 1
ATOM 544 C CA . TYR A 1 68 ? -0.973 16.083 9.475 1.00 65.25 68 TYR A CA 1
ATOM 545 C C . TYR A 1 68 ? -2.017 17.039 8.891 1.00 65.25 68 TYR A C 1
ATOM 547 O O . TYR A 1 68 ? -2.031 17.318 7.691 1.00 65.25 68 TYR A O 1
ATOM 555 N N . ALA A 1 69 ? -2.860 17.589 9.764 1.00 58.16 69 ALA A N 1
ATOM 556 C CA . ALA A 1 69 ? -3.464 18.889 9.522 1.00 58.16 69 ALA A CA 1
ATOM 557 C C . ALA A 1 69 ? -2.325 19.925 9.523 1.00 58.16 69 ALA A C 1
ATOM 559 O O . ALA A 1 69 ? -1.535 19.934 10.472 1.00 58.16 69 ALA A O 1
ATOM 560 N N . PRO A 1 70 ? -2.173 20.761 8.480 1.00 55.12 70 PRO A N 1
ATOM 561 C CA . PRO A 1 70 ? -1.197 21.836 8.531 1.00 55.12 70 PRO A CA 1
ATOM 562 C C . PRO A 1 70 ? -1.576 22.756 9.697 1.00 55.12 70 PRO A C 1
ATOM 564 O O . PRO A 1 70 ? -2.601 23.432 9.649 1.00 55.12 70 PRO A O 1
ATOM 567 N N . MET A 1 71 ? -0.782 22.718 10.771 1.00 55.25 71 MET A N 1
ATOM 568 C CA . MET A 1 71 ? -0.829 23.735 11.814 1.00 55.25 71 MET A CA 1
ATOM 569 C C . MET A 1 71 ? -0.254 25.008 11.201 1.00 55.25 71 MET A C 1
ATOM 571 O O . MET A 1 71 ? 0.949 25.076 10.946 1.00 55.25 71 MET A O 1
ATOM 575 N N . TYR A 1 72 ? -1.133 25.960 10.906 1.00 57.31 72 TYR A N 1
ATOM 576 C CA . TYR A 1 72 ? -0.764 27.359 10.734 1.00 57.31 72 TYR A CA 1
ATOM 577 C C . TYR A 1 72 ? -0.961 28.072 12.066 1.00 57.31 72 TYR A C 1
ATOM 579 O O . TYR A 1 72 ? -2.008 27.812 12.704 1.00 57.31 72 TYR A O 1
#

Radius of gyration: 12.98 Å; Cα contacts (8 Å, |Δi|>4): 74; chains: 1; bounding box: 24×39×31 Å

Foldseek 3Di:
DDPVQLQQFFQLQADLVQQWGWRAQDVVRDIDIDRHDNVVSVVLVVLQVVVCVVDPGDRGDRSDDDPDDPDD

Organism: Providencia rettgeri (NCBI:txid587)

Secondary structure (DSSP, 8-state):
--HHHHHT-BGGGEETTTTEEEE---TTS--EEEEPPHHHHHHHHHHHHHHHHHS---TTSBSS--------

InterPro domains:
  IPR002104 Integrase, catalytic domain [PF00589] (1-66)
  IPR002104 Integrase, catalytic domain [PS51898] (1-72)
  IPR011010 DNA breaking-rejoining enzyme, catalytic core [SSF56349] (1-63)
  IPR013762 Integrase-like, catalytic domain superfamily [G3DSA:1.10.443.10] (1-71)

Mean predicted aligned error: 5.46 Å

Sequence (72 aa):
MRISEALSLRISDVDLRRSILIIRRTKFGKSRSIVLHPSTSKALHQYLNQRKLTRAASDEDAYFSSDYAPMY